Protein AF-A0A3C2CVM4-F1 (afdb_monomer)

Foldseek 3Di:
DCCCVPPVVVCVVVCVVVLVVLVVVLVVCCVQLLQQLVSLVSVLVSLVVVVVVVPPDCSVVSNVVSVVSNVCSVVSSVVGCVVVVVVVCCVPVVVVVVVVVVVVD

Secondary structure (DSSP, 8-state):
-HHIIIIITTTHHHHHHHHHHHHHHHHHHHHH-SSHHHHHHHHHHHHHHHHHTT--SSHHHHHHHHHHHHHHHHHHHHHSTHHHHHHHHIIIIIHHHHHHHHS--

Radius of gyration: 19.46 Å; Cα contacts (8 Å, |Δi|>4): 68; chains: 1; bounding box: 63×19×46 Å

Solvent-accessible surface area (backbone atoms only — not comparable to full-atom values): 5590 Å² total; per-residue (Å²): 113,67,62,49,67,72,51,49,60,80,41,41,69,57,50,69,50,51,50,59,50,49,53,50,52,24,51,48,24,54,73,53,9,63,42,24,45,60,22,36,51,55,47,35,56,51,41,52,51,43,42,74,72,64,48,72,86,61,38,67,59,53,43,53,53,32,50,55,47,44,73,42,9,72,59,46,24,66,73,20,41,27,66,57,46,54,59,49,50,51,57,61,57,52,48,53,52,53,55,55,55,62,76,73,111

Mean predicted aligned error: 12.51 Å

pLDDT: mean 71.38, std 12.69, range [49.09, 89.62]

Sequence (105 aa):
VSFLESFAIPNIELFNFLVPLGEFLVGLGLILGTLTTAAIFFGLMMNFSFFLAGTVSHNPTDIFFGFIILFAGYNAGKYGLDRWVVPFIRKNVFKRGEEAARNAA

Structure (mmCIF, N/CA/C/O backbone):
data_AF-A0A3C2CVM4-F1
#
_e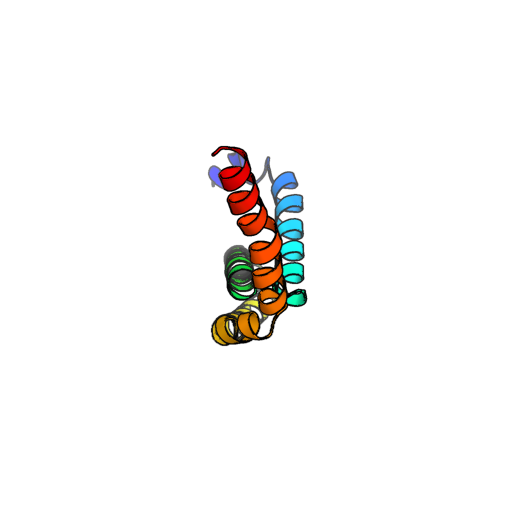ntry.id   AF-A0A3C2CVM4-F1
#
loop_
_atom_site.group_PDB
_atom_site.id
_atom_site.type_symbol
_atom_site.label_atom_id
_atom_site.label_alt_id
_atom_site.label_comp_id
_atom_site.label_asym_id
_atom_site.label_entity_id
_atom_site.label_seq_id
_atom_site.pdbx_PDB_ins_code
_atom_site.Cartn_x
_atom_site.Cartn_y
_atom_site.Cartn_z
_atom_site.occupancy
_atom_site.B_iso_or_equiv
_atom_site.auth_seq_id
_atom_site.auth_comp_id
_atom_site.auth_asym_id
_atom_site.auth_atom_id
_atom_site.pdbx_PDB_model_num
ATOM 1 N N . VAL A 1 1 ? 8.130 -10.523 -26.320 1.00 52.62 1 VAL A N 1
ATOM 2 C CA . VAL A 1 1 ? 8.590 -9.151 -26.647 1.00 52.62 1 VAL A CA 1
ATOM 3 C C . VAL A 1 1 ? 7.482 -8.238 -27.181 1.00 52.62 1 VAL A C 1
ATOM 5 O O . VAL A 1 1 ? 7.482 -7.081 -26.794 1.00 52.62 1 VAL A O 1
ATOM 8 N N . SER A 1 2 ? 6.478 -8.726 -27.933 1.00 60.50 2 SER A N 1
ATOM 9 C CA . SER A 1 2 ? 5.409 -7.862 -28.490 1.00 60.50 2 SER A CA 1
ATOM 10 C C . SER A 1 2 ? 4.523 -7.141 -27.457 1.00 60.50 2 SER A C 1
ATOM 12 O O . SER A 1 2 ? 4.057 -6.040 -27.717 1.00 60.50 2 SER A O 1
ATOM 14 N N . PHE A 1 3 ? 4.319 -7.709 -26.264 1.00 62.25 3 PHE A N 1
ATOM 15 C CA . PHE A 1 3 ? 3.563 -7.058 -25.183 1.00 62.25 3 PHE A CA 1
ATOM 16 C C . PHE A 1 3 ? 4.272 -5.812 -24.618 1.00 62.25 3 PHE A C 1
ATOM 18 O O . PHE A 1 3 ? 3.622 -4.827 -24.268 1.00 62.25 3 PHE A O 1
ATOM 25 N N . LEU A 1 4 ? 5.610 -5.833 -24.569 1.00 57.41 4 LEU A N 1
ATOM 26 C CA . LEU A 1 4 ? 6.391 -4.707 -24.061 1.00 57.41 4 LEU A CA 1
ATOM 27 C C . LEU A 1 4 ? 6.372 -3.532 -25.047 1.00 57.41 4 LEU A C 1
ATOM 29 O O . LEU A 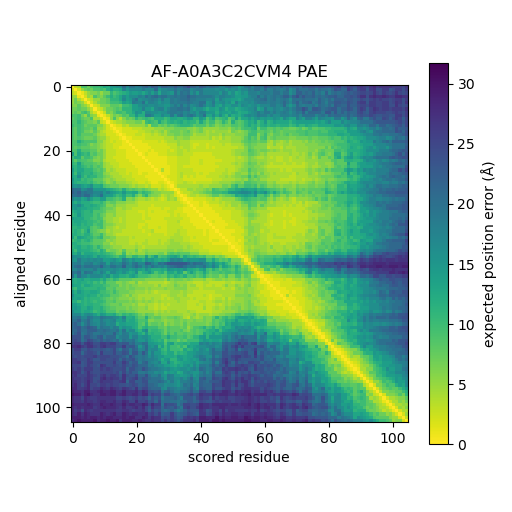1 4 ? 6.087 -2.414 -24.637 1.00 57.41 4 LEU A O 1
ATOM 33 N N . GLU A 1 5 ? 6.575 -3.784 -26.341 1.00 56.72 5 GLU A N 1
ATOM 34 C CA . GLU A 1 5 ? 6.547 -2.735 -27.375 1.00 56.72 5 GLU A CA 1
ATOM 35 C C . GLU A 1 5 ? 5.147 -2.193 -27.666 1.00 56.72 5 GLU A C 1
ATOM 37 O O . GLU A 1 5 ? 4.996 -1.000 -27.910 1.00 56.72 5 GLU A O 1
ATOM 42 N N . SER A 1 6 ? 4.113 -3.038 -27.627 1.00 62.03 6 SER A N 1
ATOM 43 C CA . SER A 1 6 ? 2.776 -2.634 -28.073 1.00 62.03 6 SER A CA 1
ATOM 44 C C . SER A 1 6 ? 1.874 -2.108 -26.953 1.00 62.03 6 SER A C 1
ATOM 46 O O . SER A 1 6 ? 0.888 -1.438 -27.251 1.00 62.03 6 SER A O 1
ATOM 48 N N . PHE A 1 7 ? 2.170 -2.417 -25.685 1.00 61.59 7 PHE A N 1
ATOM 49 C CA . PHE A 1 7 ? 1.298 -2.070 -24.555 1.00 61.59 7 PHE A CA 1
ATOM 50 C C . PHE A 1 7 ? 2.045 -1.375 -23.413 1.00 61.59 7 PHE A C 1
ATOM 52 O O . PHE A 1 7 ? 1.557 -0.370 -22.901 1.00 61.59 7 PHE A O 1
ATOM 59 N N . ALA A 1 8 ? 3.231 -1.867 -23.036 1.00 59.75 8 ALA A N 1
ATOM 60 C CA . ALA A 1 8 ? 3.966 -1.335 -21.885 1.00 59.75 8 ALA A CA 1
ATOM 61 C C . ALA A 1 8 ? 4.716 -0.025 -22.193 1.00 59.75 8 ALA A C 1
ATOM 63 O O . ALA A 1 8 ? 4.611 0.926 -21.426 1.00 59.75 8 ALA A O 1
ATOM 64 N N . ILE A 1 9 ? 5.430 0.053 -23.321 1.00 59.94 9 ILE A N 1
ATOM 65 C CA . ILE A 1 9 ? 6.186 1.249 -23.734 1.00 59.94 9 ILE A CA 1
ATOM 66 C C . ILE A 1 9 ? 5.281 2.444 -24.096 1.00 59.94 9 ILE A C 1
ATOM 68 O O . ILE A 1 9 ? 5.555 3.542 -23.619 1.00 59.94 9 ILE A O 1
ATOM 72 N N . PRO A 1 10 ? 4.189 2.296 -24.871 1.00 65.62 10 PRO A N 1
ATOM 73 C CA . PRO A 1 10 ? 3.336 3.442 -25.202 1.00 65.62 10 PRO A CA 1
ATOM 74 C C . PRO A 1 10 ? 2.498 3.961 -24.023 1.00 65.62 10 PRO A C 1
ATOM 76 O O . PRO A 1 10 ? 2.121 5.126 -24.022 1.00 65.62 10 PRO A O 1
ATOM 79 N N . ASN A 1 11 ? 2.230 3.138 -23.002 1.00 72.75 11 ASN A N 1
ATOM 80 C CA . ASN A 1 11 ? 1.485 3.551 -21.803 1.00 72.75 11 ASN A CA 1
ATOM 81 C C . ASN A 1 11 ? 2.391 3.791 -20.583 1.00 72.75 11 ASN A C 1
ATOM 83 O O . ASN A 1 11 ? 1.893 3.879 -19.460 1.00 72.75 11 ASN A O 1
ATOM 87 N N . ILE A 1 12 ? 3.712 3.897 -20.770 1.00 75.25 12 ILE A N 1
ATOM 88 C CA . ILE A 1 12 ? 4.672 4.050 -19.664 1.00 75.25 12 ILE A CA 1
ATOM 89 C C . ILE A 1 12 ? 4.375 5.292 -18.814 1.00 75.25 12 ILE A C 1
ATOM 91 O O . ILE A 1 12 ? 4.543 5.258 -17.600 1.00 75.25 12 ILE A O 1
ATOM 95 N N . GLU A 1 13 ? 3.863 6.362 -19.425 1.00 75.69 13 GLU A N 1
ATOM 96 C CA . GLU A 1 13 ? 3.473 7.587 -18.720 1.00 75.69 13 GLU A CA 1
ATOM 97 C C . GLU A 1 13 ? 2.302 7.359 -17.757 1.00 75.69 13 GLU A C 1
ATOM 99 O O . GLU A 1 13 ? 2.305 7.891 -16.647 1.00 75.69 13 GLU A O 1
ATOM 104 N N . LEU A 1 14 ? 1.338 6.508 -18.129 1.00 79.38 14 LEU A N 1
ATOM 105 C CA . LEU A 1 14 ? 0.237 6.135 -17.241 1.00 79.38 14 LEU A CA 1
ATOM 106 C C . LEU A 1 14 ? 0.751 5.334 -16.049 1.00 79.38 14 LEU A C 1
ATOM 108 O O . LEU A 1 14 ? 0.382 5.635 -14.917 1.00 79.38 14 LEU A O 1
ATOM 112 N N . PHE A 1 15 ? 1.630 4.353 -16.274 1.00 77.50 15 PHE A N 1
ATOM 113 C CA . PHE A 1 15 ? 2.222 3.571 -15.185 1.00 77.50 15 PHE A CA 1
ATOM 114 C C . PHE A 1 15 ? 3.111 4.429 -14.276 1.00 77.50 15 PHE A C 1
ATOM 116 O O . PHE A 1 15 ? 3.019 4.297 -13.058 1.00 77.50 15 PHE A O 1
ATOM 123 N N . ASN A 1 16 ? 3.878 5.369 -14.835 1.00 80.94 16 ASN A N 1
ATOM 124 C CA . ASN A 1 16 ? 4.682 6.329 -14.071 1.00 80.94 16 ASN A CA 1
ATOM 125 C C . ASN A 1 16 ? 3.841 7.252 -13.177 1.00 80.94 16 ASN A C 1
ATOM 127 O O . ASN A 1 16 ? 4.373 7.802 -12.218 1.00 80.94 16 ASN A O 1
ATOM 131 N N . PHE A 1 17 ? 2.546 7.416 -13.452 1.00 85.31 17 PHE A N 1
ATOM 132 C CA . PHE A 1 17 ? 1.629 8.145 -12.577 1.00 85.31 17 PHE A CA 1
ATOM 133 C C . PHE A 1 17 ? 0.880 7.219 -11.609 1.00 85.31 17 PHE A C 1
ATOM 135 O O . PHE A 1 17 ? 0.793 7.500 -10.413 1.00 85.31 17 PHE A O 1
ATOM 142 N N . LEU A 1 18 ? 0.357 6.095 -12.106 1.00 85.38 18 LEU A N 1
ATOM 143 C CA . LEU A 1 18 ? -0.461 5.164 -11.324 1.00 85.38 18 LEU A CA 1
ATOM 144 C C . LEU A 1 18 ? 0.330 4.484 -10.209 1.00 85.38 18 LEU A C 1
ATOM 146 O O . LEU A 1 18 ? -0.198 4.278 -9.119 1.00 85.38 18 LEU A O 1
ATOM 150 N N . VAL A 1 19 ? 1.578 4.115 -10.494 1.00 86.44 19 VAL A N 1
ATOM 151 C CA . VAL A 1 19 ? 2.418 3.364 -9.565 1.00 86.44 19 VAL A CA 1
ATOM 152 C C . VAL A 1 19 ? 2.779 4.211 -8.334 1.00 86.44 19 VAL A C 1
ATOM 154 O O . VAL A 1 19 ? 2.442 3.780 -7.230 1.00 86.44 19 VAL A O 1
ATOM 157 N N . PRO A 1 20 ? 3.333 5.436 -8.467 1.00 88.12 20 PRO A N 1
ATOM 158 C CA . PRO A 1 20 ? 3.578 6.298 -7.308 1.00 88.12 20 PRO A CA 1
ATOM 159 C C . PRO A 1 20 ? 2.301 6.686 -6.562 1.00 88.12 20 PRO A C 1
ATOM 161 O O . PRO A 1 20 ? 2.309 6.800 -5.337 1.00 88.12 20 PRO A O 1
ATOM 164 N N . LEU A 1 21 ? 1.182 6.865 -7.276 1.00 89.62 21 LEU A N 1
ATOM 165 C CA . LEU A 1 21 ? -0.114 7.116 -6.645 1.00 89.62 21 LEU A CA 1
ATOM 166 C C . LEU A 1 21 ? -0.532 5.928 -5.765 1.00 89.62 21 LEU A C 1
ATOM 168 O O . LEU A 1 21 ? -0.969 6.121 -4.632 1.00 89.62 21 LEU A O 1
ATOM 172 N N . GLY A 1 22 ? -0.379 4.702 -6.271 1.00 88.06 22 GLY A N 1
ATOM 173 C CA . GLY A 1 22 ? -0.656 3.472 -5.533 1.00 88.06 22 GLY A CA 1
ATOM 174 C C . GLY A 1 22 ? 0.234 3.320 -4.302 1.00 88.06 22 GLY A C 1
ATOM 175 O O . GLY A 1 22 ? -0.271 3.035 -3.217 1.00 88.06 22 GLY A O 1
ATOM 176 N N . GLU A 1 23 ? 1.531 3.585 -4.441 1.00 88.31 23 GLU A N 1
ATOM 177 C CA . GLU A 1 23 ? 2.488 3.565 -3.332 1.00 88.31 23 GLU A CA 1
ATOM 178 C C . GLU A 1 23 ? 2.130 4.578 -2.243 1.00 88.31 23 GLU A C 1
ATOM 180 O O . GLU A 1 23 ? 2.078 4.240 -1.057 1.00 88.31 23 GLU A O 1
ATOM 185 N N . PHE A 1 24 ? 1.782 5.799 -2.647 1.00 89.12 24 PHE A N 1
ATOM 186 C CA . PHE A 1 24 ? 1.341 6.840 -1.731 1.00 89.12 24 PHE A CA 1
ATOM 187 C C . PHE A 1 24 ? 0.060 6.446 -0.986 1.00 89.12 24 PHE A C 1
ATOM 189 O O . PHE A 1 24 ? -0.006 6.586 0.235 1.00 89.12 24 PHE A O 1
ATOM 196 N N . LEU A 1 25 ? -0.943 5.909 -1.691 1.00 87.50 25 LEU A N 1
ATOM 197 C CA . LEU A 1 25 ? -2.204 5.458 -1.092 1.00 87.50 25 LEU A CA 1
ATOM 198 C C . LEU A 1 25 ? -2.005 4.281 -0.130 1.00 87.50 25 LEU A C 1
ATOM 200 O O . LEU A 1 25 ? -2.632 4.248 0.931 1.00 87.50 25 LEU A O 1
ATOM 204 N N . VAL A 1 26 ? -1.117 3.342 -0.464 1.00 87.88 26 VAL A N 1
ATOM 205 C CA . VAL A 1 26 ? -0.727 2.243 0.429 1.00 87.88 26 VAL A CA 1
ATOM 206 C C . VAL A 1 26 ? -0.060 2.790 1.690 1.00 87.88 26 VAL A C 1
ATOM 208 O O . VAL A 1 26 ? -0.475 2.429 2.792 1.00 87.88 26 VAL A O 1
ATOM 211 N N . GLY A 1 27 ? 0.913 3.696 1.555 1.00 86.06 27 GLY A N 1
ATOM 212 C CA . GLY A 1 27 ? 1.574 4.337 2.694 1.00 86.06 27 GLY A CA 1
ATOM 213 C C . GLY A 1 27 ? 0.586 5.088 3.590 1.00 86.06 27 GLY A C 1
ATOM 214 O O . GLY A 1 27 ? 0.601 4.925 4.810 1.00 86.06 27 GLY A O 1
ATOM 215 N N . LEU A 1 28 ? -0.350 5.828 2.990 1.00 86.31 28 LEU A N 1
ATOM 216 C CA . LEU A 1 28 ? -1.451 6.487 3.698 1.00 86.31 28 LEU A CA 1
ATOM 217 C C . LEU A 1 28 ? -2.332 5.481 4.448 1.00 86.31 28 LEU A C 1
ATOM 219 O O . LEU A 1 28 ? -2.683 5.716 5.604 1.00 86.31 28 LEU A O 1
ATOM 223 N N . GLY A 1 29 ? -2.652 4.347 3.824 1.00 83.62 29 GLY A N 1
ATOM 224 C CA . GLY A 1 29 ? -3.418 3.263 4.439 1.00 83.62 29 GLY A CA 1
ATOM 225 C C . GLY A 1 29 ? -2.716 2.632 5.645 1.00 83.62 29 GLY A C 1
ATOM 226 O O . GLY A 1 29 ? -3.381 2.293 6.625 1.00 83.62 29 GLY A O 1
ATOM 227 N N . LEU A 1 30 ? -1.384 2.529 5.611 1.00 82.31 30 LEU A N 1
ATOM 228 C CA . LEU A 1 30 ? -0.574 2.034 6.730 1.00 82.31 30 LEU A CA 1
ATOM 229 C C . LEU A 1 30 ? -0.453 3.054 7.867 1.00 82.31 30 LEU A C 1
ATOM 231 O O . LEU A 1 30 ? -0.548 2.668 9.030 1.00 82.31 30 LEU A O 1
ATOM 235 N N . ILE A 1 31 ? -0.286 4.343 7.548 1.00 81.50 31 ILE A N 1
ATOM 236 C CA . ILE A 1 31 ? -0.188 5.423 8.545 1.00 81.50 31 ILE A CA 1
ATOM 237 C C . ILE A 1 31 ? -1.528 5.633 9.251 1.00 81.50 31 ILE A C 1
ATOM 239 O O . ILE A 1 31 ? -1.580 5.727 10.476 1.00 81.50 31 ILE A O 1
ATOM 243 N N . LEU A 1 32 ? -2.619 5.719 8.484 1.00 75.12 32 LEU A N 1
ATOM 244 C CA . LEU A 1 32 ? -3.953 5.918 9.043 1.00 75.12 32 LEU A CA 1
ATOM 245 C C . LEU A 1 32 ? -4.463 4.644 9.718 1.00 75.12 32 LEU A C 1
ATOM 247 O O . LEU A 1 32 ? -5.182 4.724 10.703 1.00 75.12 32 LEU A O 1
ATOM 251 N N . GLY A 1 33 ? -4.101 3.461 9.229 1.00 71.88 33 GLY A N 1
ATOM 252 C CA . GLY A 1 33 ? -4.508 2.197 9.836 1.00 71.88 33 GLY A CA 1
ATOM 253 C C . GLY A 1 33 ? -6.004 1.888 9.700 1.00 71.88 33 GLY A C 1
ATOM 254 O O . GLY A 1 33 ? -6.572 1.232 10.569 1.00 71.88 33 GLY A O 1
ATOM 255 N N . THR A 1 34 ? -6.653 2.410 8.654 1.00 67.12 34 THR A N 1
ATOM 256 C CA . THR A 1 34 ? -8.085 2.219 8.341 1.00 67.12 34 THR A CA 1
ATOM 257 C C . THR A 1 34 ? -8.354 1.054 7.396 1.00 67.12 34 THR A C 1
ATOM 259 O O . THR A 1 34 ? -9.503 0.779 7.096 1.00 67.12 34 THR A O 1
ATOM 262 N N . LEU A 1 35 ? -7.307 0.425 6.862 1.00 71.25 35 LEU A N 1
ATOM 263 C CA . LEU A 1 35 ? -7.377 -0.759 6.005 1.00 71.25 35 LEU A CA 1
ATOM 264 C C . LEU A 1 35 ? -6.016 -1.483 6.020 1.00 71.25 35 LEU A C 1
ATOM 266 O O . LEU A 1 35 ? -5.548 -1.961 4.990 1.00 71.25 35 LEU A O 1
ATOM 270 N N . THR A 1 36 ? -5.336 -1.552 7.171 1.00 78.62 36 THR A N 1
ATOM 271 C CA . THR A 1 36 ? -3.911 -1.948 7.258 1.00 78.62 36 THR A CA 1
ATOM 272 C C . THR A 1 36 ? -3.609 -3.280 6.565 1.00 78.62 36 THR A C 1
ATOM 274 O O . THR A 1 36 ? -2.610 -3.397 5.863 1.00 78.62 36 THR A O 1
ATOM 277 N N . THR A 1 37 ? -4.499 -4.271 6.701 1.00 78.62 37 THR A N 1
ATOM 278 C CA . THR A 1 37 ? -4.332 -5.595 6.070 1.00 78.62 37 THR A CA 1
ATOM 279 C C . THR A 1 37 ? -4.462 -5.531 4.543 1.00 78.62 37 THR A C 1
ATOM 281 O O . THR A 1 37 ? -3.696 -6.174 3.832 1.00 78.62 37 THR A O 1
ATOM 284 N N . ALA A 1 38 ? -5.398 -4.736 4.018 1.00 81.88 38 ALA A N 1
ATOM 285 C CA . ALA A 1 38 ? -5.552 -4.560 2.574 1.00 81.88 38 ALA A CA 1
ATOM 286 C C . ALA A 1 38 ? -4.427 -3.689 1.995 1.00 81.88 38 ALA A C 1
ATOM 288 O O . ALA A 1 38 ? -3.860 -4.027 0.959 1.00 81.88 38 ALA A O 1
ATOM 289 N N . ALA A 1 39 ? -4.060 -2.607 2.689 1.00 85.06 39 ALA A N 1
ATOM 290 C CA . ALA A 1 39 ? -2.974 -1.715 2.298 1.00 85.06 39 ALA A CA 1
ATOM 291 C C . ALA A 1 39 ? -1.648 -2.478 2.184 1.00 85.06 39 ALA A C 1
ATOM 293 O O . ALA A 1 39 ? -0.991 -2.407 1.148 1.00 85.06 39 ALA A O 1
ATOM 294 N N . ILE A 1 40 ? -1.288 -3.277 3.196 1.00 86.88 40 ILE A N 1
ATOM 295 C CA . ILE A 1 40 ? -0.038 -4.044 3.159 1.00 86.88 40 ILE A CA 1
ATOM 296 C C . ILE A 1 40 ? -0.068 -5.170 2.118 1.00 86.88 40 ILE A C 1
ATOM 298 O O . ILE A 1 40 ? 0.950 -5.433 1.487 1.00 86.88 40 ILE A O 1
ATOM 302 N N . PHE A 1 41 ? -1.226 -5.791 1.872 1.00 85.81 41 PHE A N 1
ATOM 303 C CA . PHE A 1 41 ? -1.380 -6.796 0.818 1.00 85.81 41 PHE A CA 1
ATOM 304 C C . PHE A 1 41 ? -1.115 -6.207 -0.577 1.00 85.81 41 PHE A C 1
ATOM 306 O O . PHE A 1 41 ? -0.307 -6.748 -1.335 1.00 85.81 41 PHE A O 1
ATOM 313 N N . PHE A 1 42 ? -1.741 -5.073 -0.906 1.00 86.62 42 PHE A N 1
ATOM 314 C CA . PHE A 1 42 ? -1.508 -4.399 -2.187 1.00 86.62 42 PHE A CA 1
ATOM 315 C C . PHE A 1 42 ? -0.093 -3.809 -2.287 1.00 86.62 42 PHE A C 1
ATOM 317 O O . PHE A 1 42 ? 0.525 -3.891 -3.348 1.00 86.62 42 PHE A O 1
ATOM 324 N N . GLY A 1 43 ? 0.458 -3.296 -1.182 1.00 87.44 43 GLY A N 1
ATOM 325 C CA . GLY A 1 43 ? 1.849 -2.844 -1.104 1.00 87.44 43 GLY A CA 1
ATOM 326 C C . GLY A 1 43 ? 2.859 -3.954 -1.382 1.00 87.44 43 GLY A C 1
ATOM 327 O O . GLY A 1 43 ? 3.807 -3.752 -2.142 1.00 87.44 43 GLY A O 1
ATOM 328 N N . LEU A 1 44 ? 2.627 -5.146 -0.827 1.00 88.19 44 LEU A N 1
ATOM 329 C CA . LEU A 1 44 ? 3.427 -6.336 -1.107 1.00 88.19 44 LEU A CA 1
ATOM 330 C C . LEU A 1 44 ? 3.307 -6.762 -2.570 1.00 88.19 44 LEU A C 1
ATOM 332 O O . LEU A 1 44 ? 4.324 -7.024 -3.200 1.00 88.19 44 LEU A O 1
ATOM 336 N N . MET A 1 45 ? 2.097 -6.790 -3.137 1.00 87.81 45 MET A N 1
ATOM 337 C CA . MET A 1 45 ? 1.882 -7.140 -4.548 1.00 87.81 45 MET A CA 1
ATOM 338 C C . MET A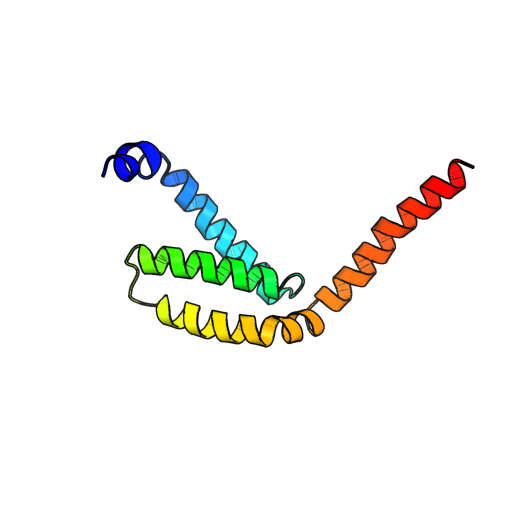 1 45 ? 2.657 -6.214 -5.504 1.00 87.81 45 MET A C 1
ATOM 340 O O . MET A 1 45 ? 3.264 -6.680 -6.473 1.00 87.81 45 MET A O 1
ATOM 344 N N . MET A 1 46 ? 2.674 -4.910 -5.219 1.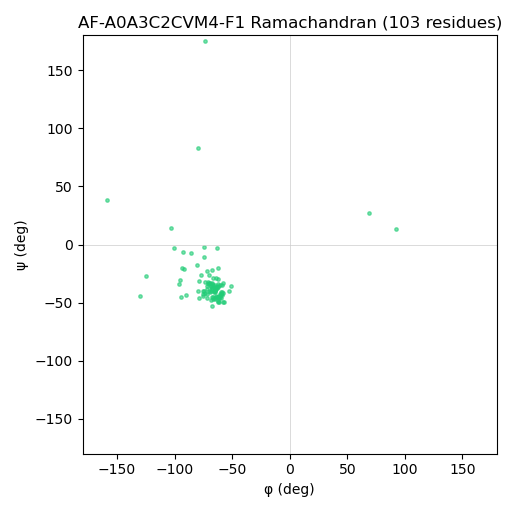00 87.12 46 MET A N 1
ATOM 345 C CA . MET A 1 46 ? 3.442 -3.927 -5.985 1.00 87.12 46 MET A CA 1
ATOM 346 C C . MET A 1 46 ? 4.955 -4.138 -5.824 1.00 87.12 46 MET A C 1
ATOM 348 O O . MET A 1 46 ? 5.665 -4.215 -6.827 1.00 87.12 46 MET A O 1
ATOM 352 N N . ASN A 1 47 ? 5.438 -4.330 -4.592 1.00 86.31 47 ASN A N 1
ATOM 353 C CA . ASN A 1 47 ? 6.851 -4.622 -4.330 1.00 86.31 47 ASN A CA 1
ATOM 354 C C . ASN A 1 47 ? 7.310 -5.917 -5.025 1.00 86.31 47 ASN A C 1
ATOM 356 O O . ASN A 1 47 ? 8.345 -5.931 -5.692 1.00 86.31 47 ASN A O 1
ATOM 360 N N . PHE A 1 48 ? 6.498 -6.979 -4.995 1.00 83.19 48 PHE A N 1
ATOM 361 C CA 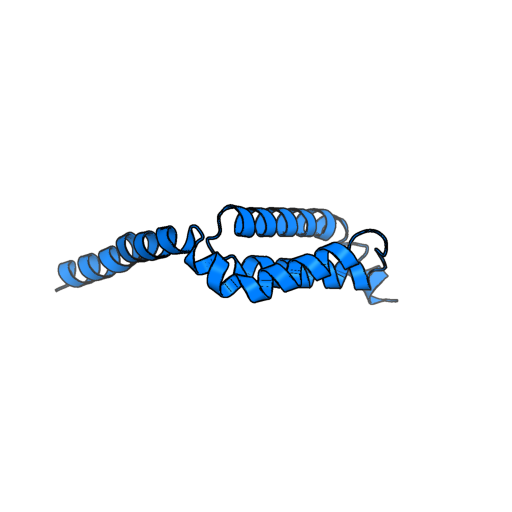. PHE A 1 48 ? 6.760 -8.210 -5.748 1.00 83.19 48 PHE A CA 1
ATOM 362 C C . PHE A 1 48 ? 6.858 -7.963 -7.257 1.00 83.19 48 PHE A C 1
ATOM 364 O O . PHE A 1 48 ? 7.736 -8.523 -7.913 1.00 83.19 48 PHE A O 1
ATOM 371 N N . SER A 1 49 ? 5.994 -7.107 -7.808 1.00 83.75 49 SER A N 1
ATOM 372 C CA . SER A 1 49 ? 6.014 -6.761 -9.235 1.00 83.75 49 SER A CA 1
ATOM 373 C C . SER A 1 49 ? 7.288 -6.006 -9.623 1.00 83.75 49 SER A C 1
ATOM 375 O O . SER A 1 49 ? 7.896 -6.311 -10.646 1.00 83.75 49 SER A O 1
ATOM 377 N N . PHE A 1 50 ? 7.747 -5.076 -8.785 1.00 80.06 50 PHE A N 1
ATOM 378 C CA . PHE A 1 50 ? 9.029 -4.387 -8.964 1.00 80.06 50 PHE A CA 1
ATOM 379 C C . PHE A 1 50 ? 10.226 -5.345 -8.843 1.00 80.06 50 PHE A C 1
ATOM 381 O O . PHE A 1 50 ? 11.173 -5.271 -9.627 1.00 80.06 50 PHE A O 1
ATOM 388 N N . PHE A 1 51 ? 10.170 -6.293 -7.902 1.00 80.75 51 PHE A N 1
ATOM 389 C CA . PHE A 1 51 ? 11.238 -7.267 -7.689 1.00 80.75 51 PHE A CA 1
ATOM 390 C C . PHE A 1 51 ? 11.388 -8.168 -8.920 1.00 80.75 51 PHE A C 1
ATOM 392 O O . PHE A 1 51 ? 12.494 -8.353 -9.427 1.00 80.75 51 PHE A O 1
ATOM 399 N N . LEU A 1 52 ? 10.262 -8.641 -9.463 1.00 78.75 52 LEU A N 1
ATOM 400 C CA . LEU A 1 52 ? 10.199 -9.391 -10.720 1.00 78.75 52 LEU A CA 1
ATOM 401 C C . LEU A 1 52 ? 10.640 -8.556 -11.936 1.00 78.75 52 LEU A C 1
ATOM 403 O O . LEU A 1 52 ? 11.178 -9.116 -12.888 1.00 78.75 52 LEU A O 1
ATOM 407 N N . ALA A 1 53 ? 10.461 -7.232 -11.899 1.00 76.94 53 ALA A N 1
ATOM 408 C CA . ALA A 1 53 ? 10.942 -6.308 -12.929 1.00 76.94 53 ALA A CA 1
ATOM 409 C C . ALA A 1 53 ? 12.467 -6.061 -12.882 1.00 76.94 53 ALA A C 1
ATOM 411 O O . ALA A 1 53 ? 12.995 -5.356 -13.740 1.00 76.94 53 ALA A O 1
ATOM 412 N N . GLY A 1 54 ? 13.189 -6.649 -11.919 1.00 72.12 54 GLY A N 1
ATOM 413 C CA . GLY A 1 54 ? 14.650 -6.575 -11.832 1.00 72.12 54 GLY A CA 1
ATOM 414 C C . GLY A 1 54 ? 15.185 -5.430 -10.968 1.00 72.12 54 GLY A C 1
ATOM 415 O O . GLY A 1 54 ? 16.383 -5.147 -11.009 1.00 72.12 54 GLY A O 1
ATOM 416 N N . THR A 1 55 ? 14.349 -4.776 -10.153 1.00 67.50 55 THR A N 1
ATOM 417 C CA . THR A 1 55 ? 14.817 -3.777 -9.176 1.00 67.50 55 THR A CA 1
ATOM 418 C C . THR A 1 55 ? 15.382 -4.491 -7.935 1.00 67.50 55 THR A C 1
ATOM 420 O O . THR A 1 55 ? 14.672 -4.717 -6.955 1.00 67.50 55 THR A O 1
ATOM 423 N N . VAL A 1 56 ? 16.648 -4.917 -7.981 1.00 55.25 56 VAL A N 1
ATOM 424 C CA . VAL A 1 56 ? 17.224 -5.827 -6.962 1.00 55.25 56 VAL A CA 1
ATOM 425 C C . VAL A 1 56 ? 17.656 -5.116 -5.666 1.00 55.25 56 VAL A C 1
ATOM 427 O O . VAL A 1 56 ? 17.809 -5.762 -4.636 1.00 55.25 56 VAL A O 1
ATOM 430 N N . SER A 1 57 ? 17.827 -3.793 -5.660 1.00 58.44 57 SER A N 1
ATOM 431 C CA . SER A 1 57 ? 18.654 -3.152 -4.625 1.00 58.44 57 SER A CA 1
ATOM 432 C C . SER A 1 57 ? 18.021 -3.033 -3.230 1.00 58.44 57 SER A C 1
ATOM 434 O O . SER A 1 57 ? 18.705 -3.278 -2.245 1.00 58.44 57 SER A O 1
ATOM 436 N N . HIS A 1 58 ? 16.751 -2.631 -3.117 1.00 65.31 58 HIS A N 1
ATOM 437 C CA . HIS A 1 58 ? 16.125 -2.310 -1.814 1.00 65.31 58 HIS A CA 1
ATOM 438 C C . HIS A 1 58 ? 14.836 -3.100 -1.538 1.00 65.31 58 HIS A C 1
ATOM 440 O O . HIS A 1 58 ? 14.493 -3.424 -0.404 1.00 65.31 58 HIS A O 1
ATOM 446 N N . ASN A 1 59 ? 14.180 -3.493 -2.621 1.00 70.69 59 ASN A N 1
ATOM 447 C CA . ASN A 1 59 ? 12.870 -4.114 -2.657 1.00 70.69 59 ASN A CA 1
ATOM 448 C C . ASN A 1 59 ? 12.738 -5.449 -1.876 1.00 70.69 59 ASN A C 1
ATOM 450 O O . ASN A 1 59 ? 11.714 -5.663 -1.228 1.00 70.69 59 ASN A O 1
ATOM 454 N N . PRO A 1 60 ? 13.756 -6.339 -1.809 1.00 72.31 60 PRO A N 1
ATOM 455 C CA . PRO A 1 60 ? 13.651 -7.561 -0.998 1.00 72.31 60 PRO A CA 1
ATOM 456 C C . PRO A 1 60 ? 13.431 -7.285 0.497 1.00 72.31 60 PRO A C 1
ATOM 458 O O . PRO A 1 60 ? 12.715 -8.024 1.174 1.00 72.31 60 PRO A O 1
ATOM 461 N N . THR A 1 61 ? 14.033 -6.209 1.006 1.00 78.44 61 THR A N 1
ATOM 462 C CA . THR A 1 61 ? 13.907 -5.789 2.405 1.00 78.44 61 THR A CA 1
ATOM 463 C C . THR A 1 61 ? 12.503 -5.255 2.691 1.00 78.44 61 THR A C 1
ATOM 465 O O . THR A 1 61 ? 11.914 -5.587 3.720 1.00 78.44 61 THR A O 1
ATOM 468 N N . ASP A 1 62 ? 11.931 -4.497 1.755 1.00 81.75 62 ASP A N 1
ATOM 469 C CA . ASP A 1 62 ? 10.577 -3.946 1.876 1.00 81.75 62 ASP A CA 1
ATOM 470 C C . ASP A 1 62 ? 9.511 -5.049 1.814 1.00 81.75 62 ASP A C 1
ATOM 472 O O . ASP A 1 62 ? 8.551 -5.037 2.588 1.00 81.75 62 ASP A O 1
ATOM 476 N N . ILE A 1 63 ? 9.729 -6.080 0.990 1.00 83.62 63 ILE A N 1
ATOM 477 C CA . ILE A 1 63 ? 8.903 -7.296 0.985 1.00 83.62 63 ILE A CA 1
ATOM 478 C C . ILE A 1 63 ? 8.978 -8.011 2.341 1.00 83.62 63 ILE A C 1
ATOM 480 O O . ILE A 1 63 ? 7.949 -8.412 2.888 1.00 83.62 63 ILE A O 1
ATOM 484 N N . PHE A 1 64 ? 10.175 -8.152 2.918 1.00 84.50 64 PHE A N 1
ATOM 485 C CA . PHE A 1 64 ? 10.355 -8.812 4.213 1.00 84.50 64 PHE A CA 1
ATOM 486 C C . PHE A 1 64 ? 9.606 -8.090 5.344 1.00 84.50 64 PHE A C 1
ATOM 488 O O . PHE A 1 64 ? 8.832 -8.718 6.074 1.00 84.50 64 PHE A O 1
ATOM 495 N N . PHE A 1 65 ? 9.766 -6.769 5.457 1.00 83.75 65 PHE A N 1
ATOM 496 C CA . PHE A 1 65 ? 9.008 -5.975 6.428 1.00 83.75 65 PHE A CA 1
ATOM 497 C C . PHE A 1 65 ? 7.507 -5.989 6.137 1.00 83.75 65 PHE A C 1
ATOM 499 O O . PHE A 1 65 ? 6.700 -6.081 7.066 1.00 83.75 65 PHE A O 1
ATOM 506 N N . GLY A 1 66 ? 7.121 -5.976 4.861 1.00 83.75 66 GLY A N 1
ATOM 507 C CA . GLY A 1 66 ? 5.729 -6.076 4.454 1.00 83.75 66 GLY A CA 1
ATOM 508 C C . GLY A 1 66 ? 5.063 -7.365 4.934 1.00 83.75 66 GLY A C 1
ATOM 509 O O . GLY A 1 66 ? 3.943 -7.314 5.440 1.00 83.75 66 GLY A O 1
ATOM 510 N N . PHE A 1 67 ? 5.750 -8.510 4.879 1.00 84.06 67 PHE A N 1
ATOM 511 C CA . PHE A 1 67 ? 5.224 -9.766 5.426 1.00 84.06 67 PHE A CA 1
ATOM 512 C C . PHE A 1 67 ? 5.045 -9.718 6.944 1.00 84.06 67 PHE A C 1
ATOM 514 O O . PHE A 1 67 ? 4.023 -10.183 7.447 1.00 84.06 67 PHE A O 1
ATOM 521 N N . ILE A 1 68 ? 5.988 -9.121 7.679 1.00 85.00 68 ILE A N 1
ATOM 522 C CA . ILE A 1 68 ? 5.857 -8.936 9.133 1.00 85.00 68 ILE A CA 1
ATOM 523 C C . ILE A 1 68 ? 4.609 -8.104 9.447 1.00 85.00 68 ILE A C 1
ATOM 525 O O . ILE A 1 68 ? 3.816 -8.482 10.311 1.00 85.00 68 ILE A O 1
ATOM 529 N N . ILE A 1 69 ? 4.401 -7.007 8.715 1.00 82.06 69 ILE A N 1
ATOM 530 C CA . ILE A 1 69 ? 3.226 -6.146 8.879 1.00 82.06 69 ILE A CA 1
ATOM 531 C C . ILE A 1 69 ? 1.947 -6.868 8.438 1.00 82.06 69 ILE A C 1
ATOM 533 O O . ILE A 1 69 ? 0.915 -6.667 9.064 1.00 82.06 69 ILE A O 1
ATOM 537 N N . LEU A 1 70 ? 1.989 -7.740 7.426 1.00 83.25 70 LEU A N 1
ATOM 538 C CA . LEU A 1 70 ? 0.845 -8.553 6.999 1.00 83.25 70 LEU A CA 1
ATOM 539 C C . LEU A 1 70 ? 0.417 -9.544 8.088 1.00 83.25 70 LEU A C 1
ATOM 541 O O . LEU A 1 70 ? -0.765 -9.598 8.430 1.00 83.25 70 LEU A O 1
ATOM 545 N N . PHE A 1 71 ? 1.361 -10.271 8.691 1.00 80.31 71 PHE A N 1
ATOM 546 C CA . PHE A 1 71 ? 1.072 -11.154 9.828 1.00 80.31 71 PHE A CA 1
ATOM 547 C C . PHE A 1 71 ? 0.608 -10.369 11.060 1.00 80.31 71 PHE A C 1
ATOM 549 O O . PHE A 1 71 ? -0.310 -10.793 11.764 1.00 80.31 71 PHE A O 1
ATOM 556 N N . ALA A 1 72 ? 1.188 -9.190 11.292 1.00 78.75 72 ALA A N 1
ATOM 557 C CA . ALA A 1 72 ? 0.734 -8.267 12.325 1.00 78.75 72 ALA A CA 1
ATOM 558 C C . ALA A 1 72 ? -0.567 -7.536 11.945 1.00 78.75 72 ALA A C 1
ATOM 560 O O . ALA A 1 72 ? -1.177 -6.917 12.813 1.00 78.75 72 ALA A O 1
ATOM 561 N N . GLY A 1 73 ? -1.020 -7.621 10.691 1.00 70.69 73 GLY A N 1
ATOM 562 C CA . GLY A 1 73 ? -2.045 -6.771 10.081 1.00 70.69 73 GLY A CA 1
ATOM 563 C C . GLY A 1 73 ? -3.416 -6.924 10.718 1.00 70.69 73 GLY A C 1
ATOM 564 O O . GLY A 1 73 ? -4.118 -5.934 10.917 1.00 70.69 73 GLY A O 1
ATOM 565 N N . TYR A 1 74 ? -3.760 -8.140 11.149 1.00 66.00 74 TYR A N 1
ATOM 566 C CA . TYR A 1 74 ? -4.988 -8.390 11.905 1.00 66.00 74 TYR A CA 1
ATOM 567 C C . TYR A 1 74 ? -4.985 -7.662 13.259 1.00 66.00 74 TYR A C 1
ATOM 569 O O . TYR A 1 74 ? -6.000 -7.120 13.696 1.00 66.00 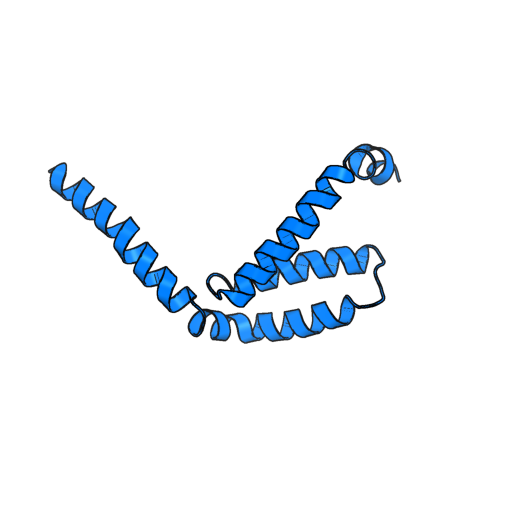74 TYR A O 1
ATOM 577 N N . ASN A 1 75 ? -3.823 -7.596 13.914 1.00 66.69 75 ASN A N 1
ATOM 578 C CA . ASN A 1 75 ? -3.666 -6.875 15.173 1.00 66.69 75 ASN A CA 1
ATOM 579 C C . ASN A 1 75 ? -3.522 -5.361 14.922 1.00 66.69 75 ASN A C 1
ATOM 581 O O . ASN A 1 75 ? -4.149 -4.557 15.603 1.00 66.69 75 ASN A O 1
ATOM 585 N N . ALA A 1 76 ? -2.780 -4.959 13.890 1.00 62.09 76 ALA A N 1
ATOM 586 C CA . ALA A 1 76 ? -2.559 -3.569 13.506 1.00 62.09 76 ALA A CA 1
ATOM 587 C C . ALA A 1 76 ? -3.834 -2.882 12.991 1.00 62.09 76 ALA A C 1
ATOM 589 O O . ALA A 1 76 ? -4.024 -1.706 13.265 1.00 62.09 76 ALA A O 1
ATOM 590 N N . GLY A 1 77 ? -4.745 -3.597 12.324 1.00 59.25 77 GLY A N 1
ATOM 591 C CA . GLY A 1 77 ? -6.083 -3.088 11.990 1.00 59.25 77 GLY A CA 1
ATOM 592 C C . GLY A 1 77 ? -6.977 -2.938 13.227 1.00 59.25 77 GLY A C 1
ATOM 593 O O . GLY A 1 77 ? -7.749 -1.997 13.344 1.00 59.25 77 GLY A O 1
ATOM 594 N N . LYS A 1 78 ? -6.824 -3.801 14.239 1.00 58.59 78 LYS A N 1
ATOM 595 C CA . LYS A 1 78 ? -7.563 -3.670 15.509 1.00 58.59 78 LYS A CA 1
ATOM 596 C C . LYS A 1 78 ? -7.096 -2.478 16.364 1.00 58.59 78 LYS A C 1
ATO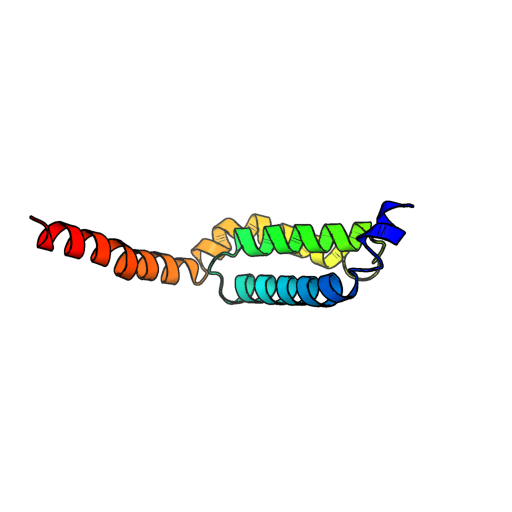M 598 O O . LYS A 1 78 ? -7.907 -1.909 17.101 1.00 58.59 78 LYS A O 1
ATOM 603 N N . TYR A 1 79 ? -5.809 -2.131 16.292 1.00 58.94 79 TYR A N 1
ATOM 604 C CA . TYR A 1 79 ? -5.210 -0.974 16.974 1.00 58.94 79 TYR A CA 1
ATOM 605 C C . TYR A 1 79 ? -5.198 0.312 16.127 1.00 58.94 79 TYR A C 1
ATOM 607 O O . TYR A 1 79 ? -5.110 1.399 16.694 1.00 58.94 79 TYR A O 1
ATOM 615 N N . GLY A 1 80 ? -5.302 0.201 14.802 1.00 60.81 80 GLY A N 1
ATOM 616 C CA . GLY A 1 80 ? -5.363 1.316 13.862 1.00 60.81 80 GLY A CA 1
ATOM 617 C C . GLY A 1 80 ? -6.706 2.047 13.870 1.00 60.81 80 GLY A C 1
ATOM 618 O O . GLY A 1 80 ? -7.669 1.651 14.540 1.00 60.81 80 GLY A O 1
ATOM 619 N N . LEU A 1 81 ? -6.785 3.135 13.099 1.00 53.09 81 LEU A N 1
ATOM 620 C CA . LEU A 1 81 ? -7.984 3.971 12.970 1.00 53.09 81 LEU A CA 1
ATOM 621 C C . LEU A 1 81 ? -9.182 3.213 12.363 1.00 53.09 81 LEU A C 1
ATOM 623 O O . LEU A 1 81 ? -10.284 3.750 12.341 1.00 53.09 81 LEU A O 1
ATOM 627 N N . ASP A 1 82 ? -9.026 1.952 11.960 1.00 54.66 82 ASP A N 1
ATOM 628 C CA . ASP A 1 82 ? -10.111 0.998 11.702 1.00 54.66 82 ASP A CA 1
ATOM 629 C C . ASP A 1 82 ? -11.108 0.910 12.876 1.00 54.66 82 ASP A C 1
ATOM 631 O O . ASP A 1 82 ? -12.327 0.879 12.677 1.00 54.66 82 ASP A O 1
ATOM 635 N N . ARG A 1 83 ? -10.637 1.024 14.128 1.00 53.03 83 ARG A N 1
ATOM 636 C CA . ARG A 1 83 ? -11.519 1.126 15.308 1.00 53.03 83 ARG A CA 1
ATOM 637 C C . ARG A 1 83 ? -12.332 2.430 15.361 1.00 53.03 83 ARG A C 1
ATOM 639 O O . ARG A 1 83 ? -13.361 2.465 16.034 1.00 53.03 83 ARG A O 1
ATOM 646 N N . TRP A 1 84 ? -11.896 3.484 14.670 1.00 53.22 84 TRP A N 1
ATOM 647 C CA . TRP A 1 84 ? -12.578 4.784 14.574 1.00 53.22 84 TRP A CA 1
ATOM 648 C C . TRP A 1 84 ? -13.440 4.905 13.309 1.00 53.22 84 TRP A C 1
ATOM 650 O O . TRP A 1 84 ? -14.521 5.490 13.359 1.00 53.22 84 TRP A O 1
ATOM 660 N N . VAL A 1 85 ? -13.025 4.293 12.198 1.00 55.75 85 VAL A N 1
ATOM 661 C CA . VAL A 1 85 ? -13.755 4.300 10.923 1.00 55.75 85 VAL A CA 1
ATOM 662 C C . VAL A 1 85 ? -14.969 3.374 10.956 1.00 55.75 85 VAL A C 1
ATOM 664 O O . VAL A 1 85 ? -16.041 3.780 10.507 1.00 55.75 85 VAL A O 1
ATOM 667 N N . VAL A 1 86 ? -14.874 2.189 11.567 1.00 55.94 86 VAL A N 1
ATOM 668 C CA . VAL A 1 86 ? -16.013 1.260 11.705 1.00 55.94 86 VAL A CA 1
ATOM 669 C C . VAL A 1 86 ? -17.225 1.894 12.418 1.00 55.94 86 VAL A C 1
ATOM 671 O O . VAL A 1 86 ? -18.330 1.820 11.871 1.00 55.94 86 VAL A O 1
ATOM 674 N N . PRO A 1 87 ? -17.102 2.567 13.583 1.00 55.59 87 PRO A N 1
ATOM 675 C CA . PRO A 1 87 ? -18.237 3.256 14.193 1.00 55.59 87 PRO A CA 1
ATOM 676 C C . PRO A 1 87 ? -18.677 4.503 13.416 1.00 55.59 87 PRO A C 1
ATOM 678 O O . PRO A 1 87 ? -19.854 4.847 13.495 1.00 55.59 87 PRO A O 1
ATOM 681 N N . PHE A 1 88 ? -17.799 5.163 12.650 1.00 56.50 88 PHE A N 1
ATOM 682 C CA . PHE A 1 88 ? -18.155 6.348 11.858 1.00 56.50 88 PHE A CA 1
ATOM 683 C C . PHE A 1 88 ? -18.953 5.988 10.596 1.00 56.50 88 PHE A C 1
ATOM 685 O O . PHE A 1 88 ? -19.9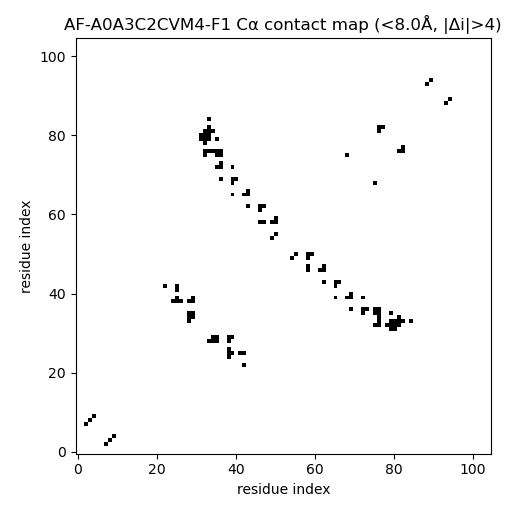75 6.616 10.315 1.00 56.50 88 PHE A O 1
ATOM 692 N N . ILE A 1 89 ? -18.564 4.927 9.882 1.00 57.38 89 ILE A N 1
ATOM 693 C CA . ILE A 1 89 ? -19.340 4.362 8.768 1.00 57.38 89 ILE A CA 1
ATOM 694 C C . ILE A 1 89 ? -20.659 3.796 9.299 1.00 57.38 89 ILE A C 1
ATOM 696 O O . ILE A 1 89 ? -21.726 4.107 8.769 1.00 57.38 89 ILE A O 1
ATOM 700 N N . ARG A 1 90 ? -20.625 3.041 10.405 1.00 55.66 90 ARG A N 1
ATOM 701 C CA . ARG A 1 90 ? -21.841 2.480 11.008 1.00 55.66 90 ARG A CA 1
ATOM 702 C C . ARG A 1 90 ? -22.801 3.561 11.518 1.00 55.66 90 ARG A C 1
ATOM 704 O O . ARG A 1 90 ? -24.004 3.412 11.346 1.00 55.66 90 ARG A O 1
ATOM 711 N N . LYS A 1 91 ? -22.317 4.667 12.095 1.00 56.81 91 LYS A N 1
ATOM 712 C CA . LYS A 1 91 ? -23.193 5.768 12.539 1.00 56.81 91 LYS A CA 1
ATOM 713 C C . LYS A 1 91 ? -23.789 6.572 11.392 1.00 56.81 91 LYS A C 1
ATOM 715 O O . LYS A 1 91 ? -24.930 6.987 11.527 1.00 56.81 91 LYS A O 1
ATOM 720 N N . ASN A 1 92 ? -23.047 6.830 10.318 1.00 56.22 92 ASN A N 1
ATOM 721 C CA . ASN A 1 92 ? -23.496 7.764 9.279 1.00 56.22 92 ASN A CA 1
ATOM 722 C C . ASN A 1 92 ? -24.199 7.075 8.102 1.00 56.22 92 ASN A C 1
ATOM 724 O O . ASN A 1 92 ? -25.094 7.665 7.502 1.00 56.22 92 ASN A O 1
ATOM 728 N N . VAL A 1 93 ? -23.831 5.832 7.780 1.00 58.97 93 VAL A N 1
ATOM 729 C CA . VAL A 1 93 ? -24.405 5.095 6.642 1.00 58.97 93 VAL A CA 1
ATOM 730 C C . VAL A 1 93 ? -25.643 4.301 7.062 1.00 58.97 93 VAL A C 1
ATOM 732 O O . VAL A 1 93 ? -26.663 4.374 6.383 1.00 58.97 93 VAL A O 1
ATOM 735 N N . PHE A 1 94 ? -25.615 3.616 8.213 1.00 56.31 94 PHE A N 1
ATOM 736 C CA . PHE A 1 94 ? -26.767 2.818 8.660 1.00 56.31 94 PHE A CA 1
ATOM 737 C C . PHE A 1 94 ? -27.890 3.652 9.300 1.00 56.31 94 PHE A C 1
ATOM 739 O O . PHE A 1 94 ? -29.054 3.322 9.088 1.00 56.31 94 PHE A O 1
ATOM 746 N N . LYS A 1 95 ? -27.600 4.776 9.986 1.00 53.78 95 LYS A N 1
ATOM 747 C CA . LYS A 1 95 ? -28.670 5.680 10.474 1.00 53.78 95 LYS A CA 1
ATOM 748 C C . LYS A 1 95 ? -29.499 6.280 9.340 1.00 53.78 95 LYS A C 1
ATOM 750 O O . LYS A 1 95 ? -30.708 6.420 9.481 1.00 53.78 95 LYS A O 1
ATOM 755 N N . ARG A 1 96 ? -28.865 6.594 8.205 1.00 56.00 96 ARG A N 1
ATOM 756 C CA . ARG A 1 96 ? -29.560 7.131 7.024 1.00 56.00 96 ARG A CA 1
ATOM 757 C C . ARG A 1 96 ? -30.505 6.106 6.393 1.00 56.00 96 ARG A C 1
ATOM 759 O O . ARG A 1 96 ? -31.514 6.503 5.825 1.00 56.00 96 ARG A O 1
ATOM 766 N N . GLY A 1 97 ? -30.201 4.811 6.519 1.00 55.97 97 GLY A N 1
ATOM 767 C CA . GLY A 1 97 ? -31.080 3.723 6.080 1.00 55.97 97 GLY A CA 1
ATOM 768 C C . GLY A 1 97 ? -32.319 3.560 6.965 1.00 55.97 97 GLY A C 1
ATOM 769 O O . GLY A 1 97 ? -33.420 3.418 6.441 1.00 55.97 97 GLY A O 1
ATOM 770 N N . GLU A 1 98 ? -32.166 3.651 8.291 1.00 56.81 98 GLU A N 1
ATOM 771 C CA . GLU A 1 98 ? -33.298 3.596 9.234 1.00 56.81 98 GLU A CA 1
ATOM 772 C C . GLU A 1 98 ? -34.198 4.840 9.160 1.00 56.81 98 GLU A C 1
ATOM 774 O O . GLU A 1 98 ? -35.420 4.705 9.180 1.00 56.81 98 GLU A O 1
ATOM 779 N N . GLU A 1 99 ? -33.636 6.047 9.027 1.00 56.91 99 GLU A N 1
ATOM 780 C CA . GLU A 1 99 ? -34.432 7.276 8.859 1.00 56.91 99 GLU A CA 1
ATOM 781 C C . GLU A 1 99 ? -35.167 7.319 7.511 1.00 56.91 99 GLU A C 1
ATOM 783 O O . GLU A 1 99 ? -36.318 7.750 7.458 1.00 56.91 99 GLU A O 1
ATOM 788 N N . ALA A 1 100 ? -34.553 6.829 6.427 1.00 58.12 100 ALA A N 1
ATOM 789 C CA . ALA A 1 100 ? -35.220 6.728 5.128 1.00 58.12 100 ALA A CA 1
ATOM 790 C C . ALA A 1 100 ? -36.357 5.690 5.135 1.00 58.12 100 ALA A C 1
ATOM 792 O O . ALA A 1 100 ? -37.412 5.946 4.560 1.00 58.12 100 ALA A O 1
ATOM 793 N N . ALA A 1 101 ? -36.177 4.553 5.817 1.00 57.09 101 ALA A N 1
ATOM 794 C CA . ALA A 1 101 ? -37.212 3.526 5.942 1.00 57.09 101 ALA A CA 1
ATOM 795 C C . ALA A 1 101 ? -38.376 3.956 6.855 1.00 57.09 101 ALA A C 1
ATOM 797 O O . ALA A 1 101 ? -39.520 3.608 6.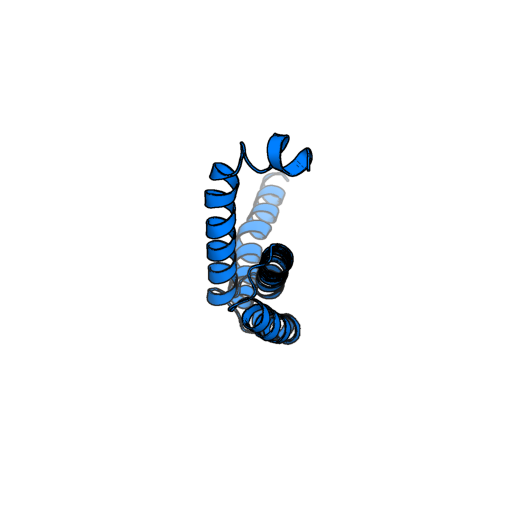583 1.00 57.09 101 ALA A O 1
ATOM 798 N N . ARG A 1 102 ? -38.111 4.744 7.909 1.00 58.47 102 ARG A N 1
ATOM 799 C CA . ARG A 1 102 ? -39.145 5.233 8.841 1.00 58.47 102 ARG A CA 1
ATOM 800 C C . ARG A 1 102 ? -39.976 6.396 8.292 1.00 58.47 102 ARG A C 1
ATOM 802 O O . ARG A 1 102 ? -41.102 6.568 8.728 1.00 58.47 102 ARG A O 1
ATOM 809 N N . ASN A 1 103 ? -39.437 7.187 7.364 1.00 57.31 103 ASN A N 1
ATOM 810 C CA . ASN A 1 103 ? -40.176 8.271 6.698 1.00 57.31 103 ASN A CA 1
ATOM 811 C C . ASN A 1 103 ? -40.981 7.793 5.472 1.00 57.31 103 ASN A C 1
ATOM 813 O O . ASN A 1 103 ? -41.713 8.583 4.882 1.00 57.31 103 ASN A O 1
ATOM 817 N N . ALA A 1 104 ? -40.811 6.530 5.065 1.00 57.69 104 ALA A N 1
ATOM 818 C CA . ALA A 1 104 ? -41.514 5.910 3.941 1.00 57.69 104 ALA A CA 1
ATOM 819 C C . ALA A 1 104 ? -42.695 5.008 4.367 1.00 57.69 104 ALA A C 1
ATOM 821 O O . ALA A 1 104 ? -43.374 4.468 3.494 1.00 57.69 104 ALA A O 1
ATOM 822 N N . ALA A 1 105 ? -42.921 4.840 5.676 1.00 49.09 105 ALA A N 1
ATOM 823 C CA . ALA A 1 105 ? -44.029 4.099 6.288 1.00 49.09 105 ALA A CA 1
ATOM 824 C C . ALA A 1 105 ? -44.959 5.063 7.036 1.00 49.09 105 ALA A C 1
ATOM 826 O O . ALA A 1 105 ? -46.180 4.798 7.046 1.00 49.09 105 ALA A O 1
#